Protein AF-A0AAF0T4A4-F1 (afdb_monomer)

Nearest PDB structures (foldseek):
  8c29-assembly1_c  TM=9.001E-01  e=1.314E-08  Picea abies
  8wb4-assembly1_c  TM=8.860E-01  e=1.404E-08  Chroomonas placoidea
  7yq2-assembly1_c  TM=9.165E-01  e=3.299E-08  Thermosynechococcus vestitus BP-1
  6j3y-assembly1_C  TM=9.028E-01  e=2.536E-08  Chaetoceros neogracilis
  5v2c-assembly1_c  TM=9.083E-01  e=3.523E-08  Thermostichus vulcanus

Organism: Solanum verrucosum (NCBI:txid315347)

Sequence (125 aa):
METKQLTRISSVVGLFLSLTKPFTWGQHALIRSGEAYLSYSLGPLAVFVYIASYFFWFNNTAYPSEFYGPTGSEVSQAQAFTFIVRDQRLGANVGSAQGPTGVSPTEEGIYGGETCIFRICVLHG

InterPro domains:
  IPR000932 Photosystem antenna protein-like [PF00421] (12-106)
  IPR036001 Photosystem antenna protein-like superfamily [SSF161077] (12-118)
  IPR044900 Photosystem II CP43 reaction centre protein superfamily [G3DSA:1.10.10.670] (70-120)

Structure (mmCIF, N/CA/C/O backbone):
data_AF-A0AAF0T4A4-F1
#
_entry.id   AF-A0AAF0T4A4-F1
#
loop_
_atom_site.group_PDB
_atom_site.id
_atom_site.type_symbol
_atom_site.label_atom_id
_atom_site.label_alt_id
_atom_site.label_comp_id
_atom_site.label_asym_id
_atom_site.label_entity_id
_atom_site.label_seq_id
_atom_site.pdbx_PDB_ins_code
_atom_site.Cartn_x
_atom_site.Cartn_y
_atom_site.Cartn_z
_atom_site.occupancy
_atom_site.B_iso_or_equiv
_atom_site.auth_seq_id
_atom_site.auth_comp_id
_atom_site.auth_asym_id
_atom_site.auth_atom_id
_atom_site.pdbx_PDB_model_num
ATOM 1 N N . MET A 1 1 ? -11.417 -17.704 -5.757 1.00 52.91 1 MET A N 1
ATOM 2 C CA . MET A 1 1 ? -11.954 -17.740 -4.372 1.00 52.91 1 MET A CA 1
ATOM 3 C C . MET A 1 1 ? -12.207 -16.294 -3.935 1.00 52.91 1 MET A C 1
ATOM 5 O O . MET A 1 1 ? -12.042 -15.427 -4.770 1.00 52.91 1 MET A O 1
ATOM 9 N N . GLU A 1 2 ? -12.622 -16.025 -2.700 1.00 60.03 2 GLU A N 1
ATOM 10 C CA . GLU A 1 2 ? -12.507 -14.716 -2.013 1.00 60.03 2 GLU A CA 1
ATOM 11 C C . GLU A 1 2 ? -13.736 -13.813 -1.820 1.00 60.03 2 GLU A C 1
ATOM 13 O O . GLU A 1 2 ? -13.982 -13.457 -0.674 1.00 60.03 2 GLU A O 1
ATOM 18 N N . THR A 1 3 ? -14.589 -13.468 -2.792 1.00 63.56 3 THR A N 1
ATOM 19 C CA . THR A 1 3 ? -15.718 -12.551 -2.455 1.00 63.56 3 THR A CA 1
ATOM 20 C C . THR A 1 3 ? -16.751 -13.215 -1.541 1.00 63.56 3 THR A C 1
ATOM 22 O O . THR A 1 3 ? -17.146 -12.661 -0.520 1.00 63.56 3 THR A O 1
ATOM 25 N N . LYS A 1 4 ? -17.115 -14.470 -1.835 1.00 71.81 4 LYS A N 1
ATOM 26 C CA . LYS A 1 4 ? -18.055 -15.240 -1.005 1.00 71.81 4 LYS A CA 1
ATOM 27 C C . LYS A 1 4 ? -17.518 -15.549 0.396 1.00 71.81 4 LYS A C 1
ATOM 29 O O . LYS A 1 4 ? -18.325 -15.711 1.303 1.00 71.81 4 LYS A O 1
ATOM 34 N N . GLN A 1 5 ? -16.201 -15.654 0.587 1.00 72.69 5 GLN A N 1
ATOM 35 C CA . GLN A 1 5 ? -15.614 -15.927 1.907 1.00 72.69 5 GLN A CA 1
ATOM 36 C C . GLN A 1 5 ? -15.545 -14.658 2.761 1.00 72.69 5 GLN A C 1
ATOM 38 O O . GLN A 1 5 ? -15.946 -14.686 3.921 1.00 72.69 5 GLN A O 1
ATOM 43 N N . LEU A 1 6 ? -15.161 -13.523 2.173 1.00 74.06 6 LEU A N 1
ATOM 44 C CA . LEU A 1 6 ? -15.156 -12.233 2.868 1.00 74.06 6 LEU A CA 1
ATOM 45 C C . LEU A 1 6 ? -16.566 -11.807 3.299 1.00 74.06 6 LEU A C 1
ATOM 47 O O . LEU A 1 6 ? -16.765 -11.399 4.445 1.00 74.06 6 LEU A O 1
ATOM 51 N N . THR A 1 7 ? -17.572 -11.986 2.434 1.00 80.62 7 THR A N 1
ATOM 52 C CA . THR A 1 7 ? -18.970 -11.715 2.804 1.00 80.62 7 THR A CA 1
ATOM 53 C C . THR A 1 7 ? -19.435 -12.619 3.947 1.00 80.62 7 THR A C 1
ATOM 55 O O . THR A 1 7 ? -20.099 -12.142 4.862 1.00 80.62 7 THR A O 1
ATOM 58 N N . ARG A 1 8 ? -19.036 -13.899 3.960 1.00 88.38 8 ARG A N 1
ATOM 59 C CA . ARG A 1 8 ? -19.359 -14.820 5.064 1.00 88.38 8 ARG A CA 1
ATOM 60 C C . ARG A 1 8 ? -18.770 -14.349 6.390 1.00 88.38 8 ARG A C 1
ATOM 62 O O . ARG A 1 8 ? -19.486 -14.339 7.385 1.00 88.38 8 ARG A O 1
ATOM 69 N N . ILE A 1 9 ? -17.505 -13.930 6.403 1.00 91.19 9 ILE A N 1
ATOM 70 C CA . ILE A 1 9 ? -16.841 -13.449 7.623 1.00 91.19 9 ILE A CA 1
ATOM 71 C C . ILE A 1 9 ? -17.557 -12.206 8.166 1.00 91.19 9 ILE A C 1
ATOM 73 O O . ILE A 1 9 ? -17.910 -12.174 9.343 1.00 91.19 9 ILE A O 1
ATOM 77 N N . SER A 1 10 ? -17.848 -11.218 7.313 1.00 89.31 10 SER A N 1
ATOM 78 C CA . SER A 1 10 ? -18.549 -9.995 7.731 1.00 89.31 10 SER A CA 1
ATOM 79 C C . SER A 1 10 ? -19.950 -10.283 8.290 1.00 89.31 10 SER A C 1
ATOM 81 O O . SER A 1 10 ? -20.304 -9.760 9.347 1.00 89.31 10 SER A O 1
ATOM 83 N N . SER A 1 11 ? -20.727 -11.168 7.653 1.00 90.94 11 SER A N 1
ATOM 84 C CA . SER A 1 11 ? -22.063 -11.545 8.141 1.00 90.94 11 SER A CA 1
ATOM 85 C C . SER A 1 11 ? -22.024 -12.273 9.486 1.00 90.94 11 SER A C 1
ATOM 87 O O . SER A 1 11 ? -22.859 -12.007 10.350 1.00 90.94 11 SER A O 1
ATOM 89 N N . VAL A 1 12 ? -21.052 -13.167 9.691 1.00 95.44 12 VAL A N 1
ATOM 90 C CA . VAL A 1 12 ? -20.891 -13.895 10.960 1.00 95.44 12 VAL A CA 1
ATOM 91 C C . VAL A 1 12 ? -20.491 -12.943 12.091 1.00 95.44 12 VAL A C 1
ATOM 93 O O . VAL A 1 12 ? -21.076 -13.009 13.172 1.00 95.44 12 VAL A O 1
ATOM 96 N N . VAL A 1 13 ? -19.559 -12.016 11.843 1.00 93.44 13 VAL A N 1
ATOM 97 C CA . VAL A 1 13 ? -19.158 -10.997 12.830 1.00 93.44 13 VAL A CA 1
ATOM 98 C C . VAL A 1 13 ? -20.322 -10.058 13.156 1.00 93.44 13 VAL A C 1
ATOM 100 O O . VAL A 1 13 ? -20.564 -9.772 14.327 1.00 93.44 13 VAL A O 1
ATOM 103 N N . GLY A 1 14 ? -21.091 -9.626 12.153 1.00 91.31 14 GLY A N 1
ATOM 104 C CA . GLY A 1 14 ? -22.271 -8.780 12.360 1.00 91.31 14 GLY A CA 1
ATOM 105 C C . GLY A 1 14 ? -23.347 -9.452 13.219 1.00 91.31 14 GLY A C 1
ATOM 106 O O . GLY A 1 14 ? -23.884 -8.834 14.142 1.00 91.31 14 GLY A O 1
ATOM 107 N N . LEU A 1 15 ? -23.622 -10.738 12.975 1.00 94.94 15 LEU A N 1
ATOM 108 C CA . LEU A 1 15 ? -24.562 -11.517 13.785 1.00 94.94 15 LEU A CA 1
ATOM 109 C C . LEU A 1 15 ? -24.063 -11.675 15.227 1.00 94.94 15 LEU A C 1
ATOM 111 O O . LEU A 1 15 ? -24.823 -11.480 16.174 1.00 94.94 15 LEU A O 1
ATOM 115 N N . PHE A 1 16 ? -22.777 -11.978 15.398 1.00 93.00 16 PHE A N 1
ATOM 116 C CA . PHE A 1 16 ? -22.157 -12.121 16.711 1.00 93.00 16 PHE A CA 1
ATOM 117 C C . PHE A 1 16 ? -22.247 -10.833 17.543 1.00 93.00 16 PHE A C 1
ATOM 119 O O . PHE A 1 16 ? -22.673 -10.879 18.699 1.00 93.00 16 PHE A O 1
ATOM 126 N N . LEU A 1 17 ? -21.911 -9.680 16.957 1.00 90.75 17 LEU A N 1
ATOM 127 C CA . LEU A 1 17 ? -21.969 -8.383 17.642 1.00 90.75 17 LEU A CA 1
ATOM 128 C C . LEU A 1 17 ? -23.402 -7.951 17.985 1.00 90.75 17 LEU A C 1
ATOM 130 O O . LEU A 1 17 ? -23.601 -7.247 18.968 1.00 90.75 17 LEU A O 1
ATOM 134 N N . SER A 1 18 ? -24.401 -8.390 17.213 1.00 93.88 18 SER A N 1
ATOM 135 C CA . SER A 1 18 ? -25.814 -8.081 17.483 1.00 93.88 18 SER A CA 1
ATOM 136 C C . SER A 1 18 ? -26.391 -8.905 18.638 1.00 93.88 18 SER A C 1
ATOM 138 O O . SER A 1 18 ? -27.241 -8.425 19.385 1.00 93.88 18 SER A O 1
ATOM 140 N N . LEU A 1 19 ? -25.950 -10.159 18.779 1.00 95.75 19 LEU A N 1
ATOM 141 C CA . LEU A 1 19 ? -26.483 -11.100 19.769 1.00 95.75 19 LEU A CA 1
ATOM 142 C C . LEU A 1 19 ? -25.763 -11.039 21.123 1.00 95.75 19 LEU A C 1
ATOM 144 O O . LEU A 1 19 ? -26.297 -11.524 22.122 1.00 95.75 19 LEU A O 1
ATOM 148 N N . THR A 1 20 ? -24.560 -10.466 21.183 1.00 91.94 20 THR A N 1
ATOM 149 C CA . THR A 1 20 ? -23.728 -10.468 22.392 1.00 91.94 20 THR A CA 1
ATOM 150 C C . THR A 1 20 ? -23.669 -9.092 23.055 1.00 91.94 20 THR A C 1
ATOM 152 O O . THR A 1 20 ? -23.620 -8.055 22.401 1.00 91.94 20 THR A O 1
ATOM 155 N N . LYS A 1 21 ? -23.685 -9.064 24.394 1.00 89.50 21 LYS A N 1
ATOM 156 C CA . LYS A 1 21 ? -23.400 -7.843 25.168 1.00 89.50 21 LYS A CA 1
ATOM 157 C C . LYS A 1 21 ? -21.880 -7.645 25.274 1.00 89.50 21 LYS A C 1
ATOM 159 O O . LYS A 1 21 ? -21.158 -8.643 25.306 1.00 89.50 21 LYS A O 1
ATOM 164 N N . PRO A 1 22 ? -21.378 -6.399 25.389 1.00 83.88 22 PRO A N 1
ATOM 165 C CA . PRO A 1 22 ? -19.945 -6.156 25.510 1.00 83.88 22 PRO A CA 1
ATOM 166 C C . PRO A 1 22 ? -19.392 -6.823 26.773 1.00 83.88 22 PRO A C 1
ATOM 168 O O . PRO A 1 22 ? -19.905 -6.603 27.873 1.00 83.88 22 PRO A O 1
ATOM 171 N N . PHE A 1 23 ? -18.339 -7.622 26.611 1.00 88.62 23 PHE A N 1
ATOM 172 C CA . PHE A 1 23 ? -17.656 -8.299 27.713 1.00 88.62 23 PHE A CA 1
ATOM 173 C C . PHE A 1 23 ? -17.081 -7.294 28.724 1.00 88.62 23 PHE A C 1
ATOM 175 O O . PHE A 1 23 ? -16.671 -6.191 28.359 1.00 88.62 23 PHE A O 1
ATOM 182 N N . THR A 1 24 ? -17.010 -7.682 29.999 1.00 85.44 24 THR A N 1
ATOM 183 C CA . TH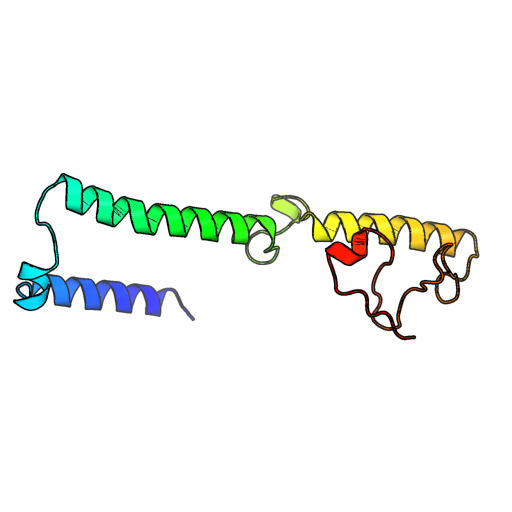R A 1 24 ? -16.595 -6.813 31.119 1.00 85.44 24 THR A CA 1
ATOM 184 C C . THR A 1 24 ? -15.186 -6.235 30.970 1.00 85.44 24 THR A C 1
ATOM 186 O O . THR A 1 24 ? -14.952 -5.094 31.353 1.00 85.44 24 THR A O 1
ATOM 189 N N . TRP A 1 25 ? -14.254 -6.957 30.345 1.00 89.69 25 TRP A N 1
ATOM 190 C CA . TRP A 1 25 ? -12.916 -6.423 30.063 1.00 89.69 25 TRP A CA 1
ATOM 191 C C . TRP A 1 25 ? -12.958 -5.273 29.038 1.00 89.69 25 TRP A C 1
ATOM 193 O O . TRP A 1 25 ? -12.365 -4.218 29.257 1.00 89.69 25 TRP A O 1
ATOM 203 N N . GLY A 1 26 ? -13.726 -5.428 27.953 1.00 81.44 26 GLY A N 1
ATOM 204 C CA . GLY A 1 26 ? -13.874 -4.404 26.913 1.00 81.44 26 GLY A CA 1
ATOM 205 C C . GLY A 1 26 ? -14.617 -3.170 27.422 1.00 81.44 26 GLY A C 1
ATOM 206 O O . GLY A 1 26 ? -14.359 -2.052 26.985 1.00 81.44 26 GLY A O 1
ATOM 207 N N . GLN A 1 27 ? -15.484 -3.361 28.417 1.00 84.94 27 GLN A N 1
ATOM 208 C CA . GLN A 1 27 ? -16.153 -2.274 29.115 1.00 84.94 27 GLN A CA 1
ATOM 209 C C . GLN A 1 27 ? -15.181 -1.360 29.876 1.00 84.94 27 GLN A C 1
ATOM 211 O O . GLN A 1 27 ? -15.465 -0.168 29.989 1.00 84.94 27 GLN A O 1
ATOM 216 N N . HIS A 1 28 ? -14.079 -1.895 30.400 1.00 85.88 28 HIS A N 1
ATOM 217 C CA . HIS A 1 28 ? -13.118 -1.135 31.205 1.00 85.88 28 HIS A CA 1
ATOM 218 C C . HIS A 1 28 ? -11.949 -0.588 30.370 1.00 85.88 28 HIS A C 1
ATOM 220 O O . HIS A 1 28 ? -11.305 0.368 30.787 1.00 85.88 28 HIS A O 1
ATOM 226 N N . ALA A 1 29 ? -11.678 -1.174 29.200 1.00 87.31 29 ALA A N 1
ATOM 227 C CA . ALA A 1 29 ? -10.571 -0.771 28.332 1.00 87.31 29 ALA A CA 1
ATOM 228 C C . ALA A 1 29 ? -10.936 0.325 27.312 1.00 87.31 29 ALA A C 1
ATOM 230 O O . ALA A 1 29 ? -10.056 1.053 26.860 1.00 87.31 29 ALA A O 1
ATOM 231 N N . LEU A 1 30 ? -12.211 0.436 26.920 1.00 87.06 30 LEU A N 1
ATOM 232 C CA . LEU A 1 30 ? -12.644 1.336 25.847 1.00 87.06 30 LEU A CA 1
ATOM 233 C C . LEU A 1 30 ? -13.403 2.552 26.378 1.00 87.06 30 LEU A C 1
ATOM 235 O O . LEU A 1 30 ? -14.281 2.445 27.239 1.00 87.06 30 LEU A O 1
ATOM 239 N N . ILE A 1 31 ? -13.107 3.711 25.791 1.00 90.25 31 ILE A N 1
ATOM 240 C CA . ILE A 1 31 ? -13.789 4.970 26.082 1.00 90.25 31 ILE A CA 1
ATOM 241 C C . ILE A 1 31 ? -15.090 4.989 25.276 1.00 90.25 31 ILE A C 1
ATOM 243 O O . ILE A 1 31 ? -15.079 4.941 24.049 1.00 90.25 31 ILE A O 1
ATOM 247 N N . ARG A 1 32 ? -16.235 5.065 25.962 1.00 87.19 32 ARG A N 1
ATOM 248 C CA . ARG A 1 32 ? -17.571 5.061 25.339 1.00 87.19 32 ARG A CA 1
ATOM 249 C C . ARG A 1 32 ? -18.095 6.483 25.138 1.00 87.19 32 ARG A C 1
ATOM 251 O O . ARG A 1 32 ? -19.110 6.865 25.709 1.00 87.19 32 ARG A O 1
ATOM 258 N N . SER A 1 33 ? -17.373 7.254 24.330 1.00 90.88 33 SER A N 1
ATOM 259 C CA . SER A 1 33 ? -17.741 8.611 23.9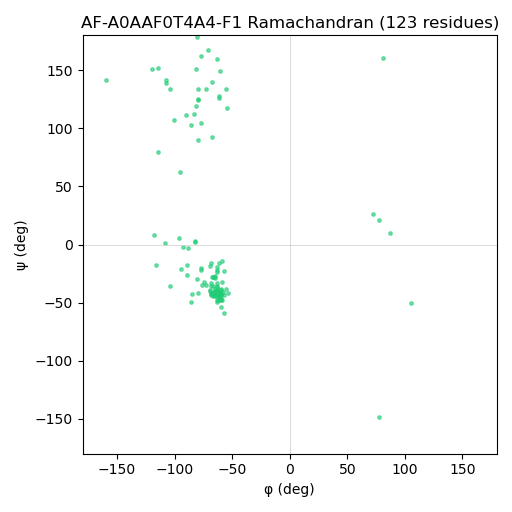01 1.00 90.88 33 SER A CA 1
ATOM 260 C C . SER A 1 33 ? -17.884 8.663 22.379 1.00 90.88 33 SER A C 1
ATOM 262 O O . SER A 1 33 ? -17.196 7.924 21.676 1.00 90.88 33 SER A O 1
ATOM 264 N N . GLY A 1 34 ? -18.735 9.556 21.862 1.00 92.19 34 GLY A N 1
ATOM 265 C CA . GLY A 1 34 ? -18.891 9.784 20.420 1.00 92.19 34 GLY A CA 1
ATOM 266 C C . GLY A 1 34 ? -17.562 10.085 19.717 1.00 92.19 34 GLY A C 1
ATOM 267 O O . GLY A 1 34 ? -17.272 9.514 18.668 1.00 92.19 34 GLY A O 1
ATOM 268 N N . GLU A 1 35 ? -16.710 10.899 20.344 1.00 91.25 35 GLU A N 1
ATOM 269 C CA . GLU A 1 35 ? -15.383 11.244 19.813 1.00 91.25 35 GLU A CA 1
ATOM 270 C C . GLU A 1 35 ? -14.420 10.051 19.804 1.00 91.25 35 GLU A C 1
ATOM 272 O O . GLU A 1 35 ? -13.609 9.909 18.889 1.00 91.25 35 GLU A O 1
ATOM 277 N N . ALA A 1 36 ? -14.537 9.151 20.785 1.00 92.44 36 ALA A N 1
ATOM 278 C CA . ALA A 1 36 ? -13.726 7.940 20.839 1.00 92.44 36 ALA A CA 1
ATOM 279 C C . ALA A 1 36 ? -14.115 6.952 19.727 1.00 92.44 36 ALA A C 1
ATOM 281 O O . ALA A 1 36 ? -13.245 6.383 19.079 1.00 92.44 36 ALA A O 1
ATOM 282 N N . TYR A 1 37 ? -15.408 6.796 19.422 1.00 90.56 37 TYR A N 1
ATOM 283 C CA . TYR A 1 37 ? -15.832 5.978 18.277 1.00 90.56 37 TYR A CA 1
ATOM 284 C C . TYR A 1 37 ? -15.343 6.548 16.938 1.00 90.56 37 TYR A C 1
ATOM 286 O O . TYR A 1 37 ? -14.959 5.790 16.040 1.00 90.56 37 TYR A O 1
ATOM 294 N N . LEU A 1 38 ? -15.309 7.879 16.813 1.00 93.44 38 LEU A N 1
ATOM 295 C CA . LEU A 1 38 ? -14.752 8.539 15.637 1.00 93.44 38 LEU A CA 1
ATOM 296 C C . LEU A 1 38 ? -13.243 8.276 15.515 1.00 93.44 38 LEU A C 1
ATOM 298 O O . LEU A 1 38 ? -12.773 7.917 14.434 1.00 93.44 38 LEU A O 1
ATOM 302 N N . SER A 1 39 ? -12.486 8.377 16.612 1.00 92.75 39 SER A N 1
ATOM 303 C CA . SER A 1 39 ? -11.042 8.109 16.599 1.00 92.75 39 SER A CA 1
ATOM 304 C C . SER A 1 39 ? -10.715 6.638 16.314 1.00 92.75 39 SER A C 1
ATOM 306 O O . SER A 1 39 ? -9.787 6.360 15.551 1.00 92.75 39 SER A O 1
ATOM 308 N N . TYR A 1 40 ? -11.527 5.696 16.808 1.00 93.12 40 TYR A N 1
ATOM 309 C CA . TYR A 1 40 ? -11.419 4.270 16.470 1.00 93.12 40 TYR A CA 1
ATOM 310 C C . TYR A 1 40 ? -11.670 3.977 14.991 1.00 93.12 40 TYR A C 1
ATOM 312 O O . TYR A 1 40 ? -11.180 2.970 14.491 1.00 93.12 40 TYR A O 1
ATOM 320 N N . SER A 1 41 ? -12.399 4.844 14.287 1.00 94.44 41 SER A N 1
ATOM 321 C CA . SER A 1 41 ? -12.604 4.727 12.840 1.00 94.44 41 SER A CA 1
ATOM 322 C C . SER A 1 41 ? -11.449 5.363 12.061 1.00 94.44 41 SER A C 1
ATOM 324 O O . SER A 1 41 ? -10.942 4.773 11.107 1.00 94.44 41 SER A O 1
ATOM 326 N N . LEU A 1 42 ? -10.988 6.542 12.494 1.00 94.75 42 LEU A N 1
ATOM 327 C CA . LEU A 1 42 ? -9.905 7.292 11.849 1.00 94.75 42 LEU A CA 1
ATOM 328 C C . LEU A 1 42 ? -8.552 6.569 11.901 1.00 94.75 42 LEU A C 1
ATOM 330 O O . LEU A 1 42 ? -7.813 6.609 10.920 1.00 94.75 42 LEU A O 1
ATOM 334 N N . GLY A 1 43 ? -8.232 5.888 13.006 1.00 94.19 43 GLY A N 1
ATOM 335 C CA . GLY A 1 43 ? -6.973 5.147 13.148 1.00 94.19 43 GLY A CA 1
ATOM 336 C C . GLY A 1 43 ? -6.774 4.086 12.052 1.00 94.19 43 GLY A C 1
ATOM 337 O O . GLY A 1 43 ? -5.818 4.181 11.281 1.00 94.19 43 GLY A O 1
ATOM 338 N N . PRO A 1 44 ? -7.685 3.106 11.916 1.00 95.31 44 PRO A N 1
ATOM 339 C CA . PRO A 1 44 ? -7.640 2.116 10.843 1.00 95.31 44 PRO A CA 1
ATOM 340 C C . PRO A 1 44 ? -7.708 2.735 9.444 1.00 95.31 44 PRO A C 1
ATOM 342 O O . PRO A 1 44 ? -6.994 2.283 8.556 1.00 95.31 44 PRO A O 1
ATOM 345 N N . LEU A 1 45 ? -8.508 3.791 9.242 1.00 95.62 45 LEU A N 1
ATOM 346 C CA . LEU A 1 45 ? -8.566 4.526 7.970 1.00 95.62 45 LEU A CA 1
ATOM 347 C C . LEU A 1 45 ? -7.198 5.075 7.555 1.00 95.62 45 LEU A C 1
ATOM 349 O O . LEU A 1 45 ? -6.810 4.915 6.399 1.00 95.62 45 LEU A O 1
ATOM 353 N N . ALA A 1 46 ? -6.439 5.656 8.484 1.00 95.88 46 ALA A N 1
ATOM 354 C CA . ALA A 1 46 ? -5.088 6.136 8.201 1.00 95.88 46 ALA A CA 1
ATOM 355 C C . ALA A 1 46 ? -4.161 4.994 7.747 1.00 95.88 46 ALA A C 1
ATOM 357 O O . ALA A 1 46 ? -3.414 5.147 6.780 1.00 95.88 46 ALA A O 1
ATOM 358 N N . VAL A 1 47 ? -4.260 3.824 8.387 1.00 96.38 47 VAL A N 1
ATOM 359 C CA . VAL A 1 47 ? -3.499 2.628 7.993 1.00 96.38 47 VAL A CA 1
ATOM 360 C C . VAL A 1 47 ? -3.937 2.118 6.617 1.00 96.38 47 VAL A C 1
ATOM 362 O O . VAL A 1 47 ? -3.085 1.779 5.797 1.00 96.38 47 VAL A O 1
ATOM 365 N N . PHE A 1 48 ? -5.238 2.110 6.316 1.00 95.69 48 PHE A N 1
ATOM 366 C CA . PHE A 1 48 ? -5.741 1.714 4.999 1.00 95.69 48 PHE A CA 1
ATOM 367 C C . PHE A 1 48 ? -5.231 2.633 3.888 1.00 95.69 48 PHE A C 1
ATOM 369 O O . PHE A 1 48 ? -4.790 2.133 2.857 1.00 95.69 48 PHE A O 1
ATOM 376 N N . VAL A 1 49 ? -5.230 3.953 4.096 1.00 96.12 49 VAL A N 1
ATOM 377 C CA . VAL A 1 49 ? -4.701 4.919 3.116 1.00 96.12 49 VAL A CA 1
ATOM 378 C C . VAL A 1 49 ? -3.194 4.743 2.927 1.00 96.12 49 VAL A C 1
ATOM 380 O O . VAL A 1 49 ? -2.706 4.779 1.796 1.00 96.12 49 VAL A O 1
ATOM 383 N N . TYR A 1 50 ? -2.457 4.491 4.010 1.00 95.94 50 TYR A N 1
ATOM 384 C CA . TYR A 1 50 ? -1.028 4.202 3.941 1.00 95.94 50 TYR A CA 1
ATOM 385 C C . TYR A 1 50 ? -0.767 2.951 3.094 1.00 95.94 50 TYR A C 1
ATOM 387 O O . TYR A 1 50 ? -0.071 3.032 2.087 1.00 95.94 50 TYR A O 1
ATOM 395 N N . ILE A 1 51 ? -1.409 1.822 3.411 1.00 96.00 51 ILE A N 1
ATOM 396 C CA . ILE A 1 51 ? -1.268 0.572 2.647 1.00 96.00 51 ILE A CA 1
ATOM 397 C C . ILE A 1 51 ? -1.692 0.762 1.183 1.00 96.00 51 ILE A C 1
ATOM 399 O O . ILE A 1 51 ? -0.993 0.297 0.284 1.00 96.00 51 ILE A O 1
ATOM 403 N N . ALA A 1 52 ? -2.796 1.470 0.929 1.00 93.69 52 ALA A N 1
ATOM 404 C CA . ALA A 1 52 ? -3.270 1.758 -0.423 1.00 93.69 52 ALA A CA 1
ATOM 405 C C . ALA A 1 52 ? -2.238 2.550 -1.240 1.00 93.69 52 ALA A C 1
ATOM 407 O O . ALA A 1 52 ? -2.028 2.243 -2.410 1.00 93.69 52 ALA A O 1
ATOM 408 N N . SER A 1 53 ? -1.548 3.508 -0.615 1.00 93.06 53 SER A N 1
ATOM 409 C CA . SER A 1 53 ? -0.486 4.292 -1.258 1.00 93.06 53 SER A CA 1
ATOM 410 C C . SER A 1 53 ? 0.684 3.405 -1.697 1.00 93.06 53 SER A C 1
ATOM 412 O O . SER A 1 53 ? 1.155 3.526 -2.826 1.00 93.06 53 SER A O 1
ATOM 414 N N . TYR A 1 54 ? 1.114 2.459 -0.852 1.00 92.50 54 TYR A N 1
ATOM 415 C CA . TYR A 1 54 ? 2.144 1.479 -1.230 1.00 92.50 54 TYR A CA 1
ATOM 416 C C . TYR A 1 54 ? 1.671 0.542 -2.341 1.00 92.50 54 TYR A C 1
ATOM 418 O O . TYR A 1 54 ? 2.429 0.259 -3.268 1.00 92.50 54 TYR A O 1
ATOM 426 N N . PHE A 1 55 ? 0.423 0.073 -2.269 1.00 91.75 55 PHE A N 1
ATOM 427 C CA . PHE A 1 55 ? -0.160 -0.772 -3.309 1.00 91.75 55 PHE A CA 1
ATOM 428 C C . PHE A 1 55 ? -0.184 -0.060 -4.658 1.00 91.75 55 PHE A C 1
ATOM 430 O O . PHE A 1 55 ? 0.235 -0.642 -5.650 1.00 91.75 55 PHE A O 1
ATOM 437 N N . PHE A 1 56 ? -0.612 1.199 -4.688 1.00 89.00 56 PHE A N 1
ATOM 438 C CA . PHE A 1 56 ? -0.625 1.994 -5.909 1.00 89.00 56 PHE A CA 1
ATOM 439 C C . PHE A 1 56 ? 0.782 2.197 -6.487 1.00 89.00 56 PHE A C 1
ATOM 441 O O . PHE A 1 56 ? 0.973 2.101 -7.693 1.00 89.00 56 PHE A O 1
ATOM 448 N N . TRP A 1 57 ? 1.778 2.455 -5.636 1.00 85.44 57 TRP A N 1
ATOM 449 C CA . TRP A 1 57 ? 3.122 2.805 -6.097 1.00 85.44 57 TRP A CA 1
ATOM 450 C C . TRP A 1 57 ? 3.930 1.622 -6.651 1.00 85.44 57 TRP A C 1
ATOM 452 O O . TRP A 1 57 ? 4.757 1.804 -7.543 1.00 85.44 57 TRP A O 1
ATOM 462 N N . PHE A 1 58 ? 3.724 0.417 -6.113 1.00 87.12 58 PHE A N 1
ATOM 463 C CA . PHE A 1 58 ? 4.569 -0.742 -6.421 1.00 87.12 58 PHE A CA 1
ATOM 464 C C . PHE A 1 58 ? 3.844 -1.893 -7.124 1.00 87.12 58 PHE A C 1
ATOM 466 O O . PHE A 1 58 ? 4.514 -2.772 -7.666 1.00 87.12 58 PHE A O 1
ATOM 473 N N . ASN A 1 59 ? 2.510 -1.956 -7.091 1.00 89.75 59 ASN A N 1
ATOM 474 C CA . ASN A 1 59 ? 1.783 -3.112 -7.609 1.00 89.75 59 ASN A CA 1
ATOM 475 C C . ASN A 1 59 ? 1.215 -2.861 -9.008 1.00 89.75 59 ASN A C 1
ATOM 477 O O . ASN A 1 59 ? 0.183 -2.222 -9.152 1.00 89.75 59 ASN A O 1
ATOM 481 N N . ASN A 1 60 ? 1.816 -3.479 -10.021 1.00 87.62 60 ASN A N 1
ATOM 482 C CA . ASN A 1 60 ? 1.361 -3.416 -11.412 1.00 87.62 60 ASN A CA 1
ATOM 483 C C . ASN A 1 60 ? 0.323 -4.497 -11.800 1.00 87.62 60 ASN A C 1
ATOM 485 O O . ASN A 1 60 ? -0.149 -4.526 -12.930 1.00 87.62 60 ASN A O 1
ATOM 489 N N . THR A 1 61 ? -0.036 -5.416 -10.893 1.00 89.25 61 THR A N 1
ATOM 490 C CA . THR A 1 61 ? -1.002 -6.498 -11.186 1.00 89.25 61 THR A CA 1
ATOM 491 C C . THR A 1 61 ? -2.441 -6.046 -10.962 1.00 89.25 61 THR A C 1
ATOM 493 O O . THR A 1 61 ? -3.307 -6.252 -11.807 1.00 89.25 61 THR A O 1
ATOM 496 N N . ALA A 1 62 ? -2.704 -5.442 -9.803 1.00 89.56 62 ALA A N 1
ATOM 497 C CA . ALA A 1 62 ? -3.989 -4.836 -9.487 1.00 89.56 62 ALA A CA 1
ATOM 498 C C . ALA A 1 62 ? -4.120 -3.441 -10.116 1.00 89.56 62 ALA A C 1
ATOM 500 O O . ALA A 1 62 ? -5.232 -3.050 -10.467 1.00 89.56 62 ALA A O 1
ATOM 501 N N . TYR A 1 63 ? -2.999 -2.726 -10.286 1.00 88.25 63 TYR A N 1
ATOM 502 C CA . TYR A 1 63 ? -2.930 -1.438 -10.982 1.00 88.25 63 TYR A CA 1
ATOM 503 C C . TYR A 1 63 ? -2.090 -1.558 -12.262 1.00 88.25 63 TYR A C 1
ATOM 505 O O . TYR A 1 63 ? -0.919 -1.190 -12.265 1.00 88.25 63 TYR A O 1
ATOM 513 N N . PRO A 1 64 ? -2.673 -2.092 -13.348 1.00 88.94 64 PRO A N 1
ATOM 514 C CA . PRO A 1 64 ? -1.985 -2.261 -14.627 1.00 88.94 64 PRO A CA 1
ATOM 515 C C . PRO A 1 64 ? -1.398 -0.950 -15.169 1.00 88.94 64 PRO A C 1
ATOM 517 O O . PRO A 1 64 ? -2.070 0.090 -15.201 1.00 88.94 64 PRO A O 1
ATOM 520 N N . SER A 1 65 ? -0.146 -1.011 -15.628 1.00 89.44 65 SER A N 1
ATOM 521 C CA . SER A 1 65 ? 0.614 0.150 -16.108 1.00 89.44 65 SER A CA 1
ATOM 522 C C . SER A 1 65 ? 0.084 0.713 -17.428 1.00 89.44 65 SER A C 1
ATOM 524 O O . SER A 1 65 ? 0.308 1.882 -17.739 1.00 89.44 65 SER A O 1
ATOM 526 N N . GLU A 1 66 ? -0.705 -0.063 -18.169 1.00 90.12 66 GLU A N 1
ATOM 527 C CA . GLU A 1 66 ? -1.411 0.376 -19.374 1.00 90.12 66 GLU A CA 1
ATOM 528 C C . GLU A 1 66 ? -2.463 1.452 -19.073 1.00 90.12 66 GLU A C 1
ATOM 530 O O . GLU A 1 66 ? -2.754 2.286 -19.929 1.00 90.12 66 GLU A O 1
ATOM 535 N N . PHE A 1 67 ? -3.028 1.447 -17.862 1.00 89.38 67 PHE A N 1
ATOM 536 C CA . PHE A 1 67 ? -4.062 2.396 -17.442 1.00 89.38 67 PHE A CA 1
ATOM 537 C C . PHE A 1 67 ? -3.528 3.478 -16.503 1.00 89.38 67 PHE A C 1
ATOM 539 O O . PHE A 1 67 ? -3.983 4.619 -16.570 1.00 89.38 67 PHE A O 1
ATOM 546 N N . TYR A 1 68 ? -2.576 3.132 -15.632 1.00 87.50 68 TYR A N 1
ATOM 547 C CA . TYR A 1 68 ? -2.076 4.021 -14.575 1.00 87.5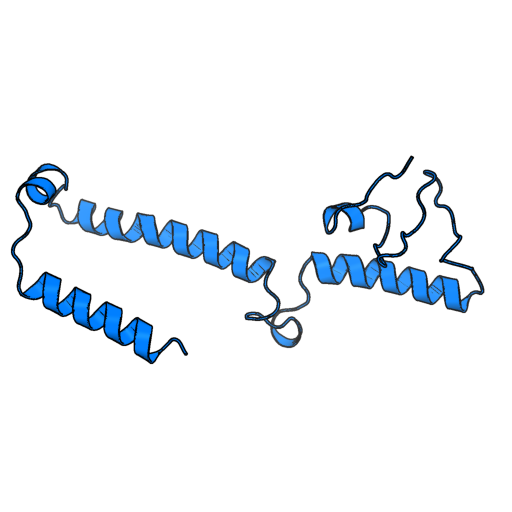0 68 TYR A CA 1
ATOM 548 C C . TYR A 1 68 ? -0.656 4.545 -14.819 1.00 87.50 68 TYR A C 1
ATOM 550 O O . TYR A 1 68 ? -0.146 5.335 -14.026 1.00 87.50 68 TYR A O 1
ATOM 558 N N . GLY A 1 69 ? -0.047 4.166 -15.941 1.00 88.88 69 GLY A N 1
ATOM 559 C CA . GLY A 1 69 ? 1.341 4.467 -16.251 1.00 88.88 69 GLY A CA 1
ATOM 560 C C . GLY A 1 69 ? 2.316 3.500 -15.567 1.00 88.88 69 GLY A C 1
ATOM 561 O O . GLY A 1 69 ? 1.958 2.813 -14.609 1.00 88.88 69 GLY A O 1
ATOM 562 N N . PRO A 1 70 ? 3.556 3.412 -16.073 1.00 88.06 70 PRO A N 1
ATOM 563 C CA . PRO A 1 70 ? 4.580 2.547 -15.503 1.00 88.06 70 PRO A CA 1
ATOM 564 C C . PRO A 1 70 ? 5.014 3.035 -14.118 1.00 88.06 70 PRO A C 1
ATOM 566 O O . PRO A 1 70 ? 5.202 4.231 -13.882 1.00 88.06 70 PRO A O 1
ATOM 569 N N . THR A 1 71 ? 5.221 2.087 -13.212 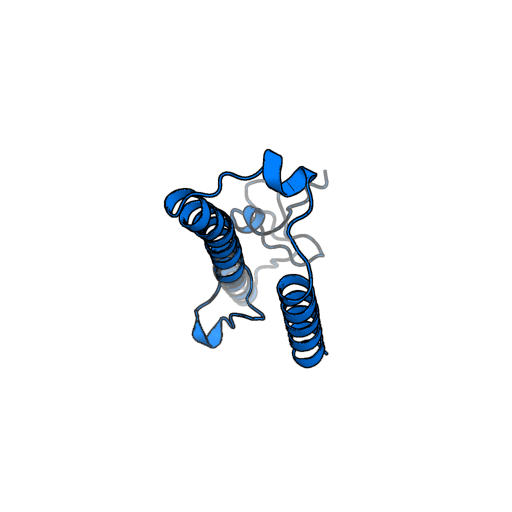1.00 87.50 71 THR A N 1
ATOM 570 C CA . THR A 1 71 ? 5.796 2.335 -11.887 1.00 87.50 71 THR A CA 1
ATOM 571 C C . THR A 1 71 ? 7.232 2.851 -12.006 1.00 87.50 71 THR A C 1
ATOM 573 O O . THR A 1 71 ? 7.913 2.645 -13.014 1.00 87.50 71 THR A O 1
ATOM 576 N N . GLY A 1 72 ? 7.738 3.513 -10.959 1.00 83.69 72 GLY A N 1
ATOM 577 C CA . GLY A 1 72 ? 9.098 4.070 -10.978 1.00 83.69 72 GLY A CA 1
ATOM 578 C C . GLY A 1 72 ? 10.177 3.028 -11.305 1.00 83.69 72 GLY A C 1
ATOM 579 O O . GLY A 1 72 ? 11.084 3.302 -12.087 1.00 83.69 72 GLY A O 1
ATOM 580 N N . SER A 1 73 ? 10.034 1.804 -10.790 1.00 82.69 73 SER A N 1
ATOM 581 C CA . SER A 1 73 ? 10.942 0.693 -11.091 1.00 82.69 73 SER A CA 1
ATOM 582 C C . SER A 1 73 ? 10.843 0.217 -12.545 1.00 82.69 73 SER A C 1
ATOM 584 O O . SER A 1 73 ? 11.868 -0.137 -13.129 1.00 82.69 73 SER A O 1
ATOM 586 N N . GLU A 1 74 ? 9.652 0.226 -13.148 1.00 84.00 74 GLU A N 1
ATOM 587 C CA . GLU A 1 74 ? 9.447 -0.119 -14.561 1.00 84.00 74 GLU A CA 1
ATOM 588 C C . GLU A 1 74 ? 10.058 0.935 -15.493 1.00 84.00 74 GLU A C 1
ATOM 590 O O . GLU A 1 74 ? 10.734 0.576 -16.458 1.00 84.00 74 GLU A O 1
ATOM 595 N N . VAL A 1 75 ? 9.907 2.228 -15.179 1.00 84.00 75 VAL A N 1
ATOM 596 C CA . VAL A 1 75 ? 10.513 3.326 -15.956 1.00 84.00 75 VAL A CA 1
ATOM 597 C C . VAL A 1 75 ? 12.036 3.248 -15.919 1.00 84.00 75 VAL A C 1
ATOM 599 O O . VAL A 1 75 ? 12.688 3.324 -16.961 1.00 84.00 75 VAL A O 1
ATOM 602 N N . SER A 1 76 ? 12.618 3.065 -14.733 1.00 83.44 76 SER A N 1
ATOM 603 C CA . SER A 1 76 ? 14.071 2.978 -14.581 1.00 83.44 76 SER A CA 1
ATOM 604 C C . SER A 1 76 ? 14.662 1.787 -15.342 1.00 83.44 76 SER A C 1
ATOM 606 O O . SER A 1 76 ? 15.680 1.938 -16.018 1.00 83.44 76 SER A O 1
ATOM 608 N N . GLN A 1 77 ? 14.005 0.625 -15.310 1.00 82.19 77 GLN A N 1
ATOM 609 C CA . GLN A 1 77 ? 14.440 -0.548 -16.076 1.00 82.19 77 GLN A CA 1
ATOM 610 C C . GLN A 1 77 ? 14.272 -0.349 -17.589 1.00 82.19 77 GLN A C 1
ATOM 612 O O . GLN A 1 77 ? 15.186 -0.659 -18.352 1.00 82.19 77 GLN A O 1
ATOM 617 N N . ALA A 1 78 ? 13.155 0.230 -18.038 1.00 85.12 78 ALA A N 1
ATOM 618 C CA . ALA A 1 78 ? 12.925 0.520 -19.454 1.00 85.12 78 ALA A CA 1
ATOM 619 C C . ALA A 1 78 ? 13.941 1.530 -20.021 1.00 85.12 78 ALA A C 1
ATOM 621 O O . ALA A 1 78 ? 14.393 1.392 -21.164 1.00 85.12 78 ALA A O 1
ATOM 622 N N . GLN A 1 79 ? 14.352 2.517 -19.219 1.00 85.06 79 GLN A N 1
ATOM 623 C CA . GLN A 1 79 ? 15.398 3.468 -19.591 1.00 85.06 79 GLN A CA 1
ATOM 624 C C . GLN A 1 79 ? 16.741 2.759 -19.800 1.00 85.06 79 GLN A C 1
ATOM 626 O O . GLN A 1 79 ? 17.380 2.951 -20.836 1.00 85.06 79 GLN A O 1
ATOM 631 N N . ALA A 1 80 ? 17.160 1.916 -18.852 1.00 82.75 80 ALA A N 1
ATOM 632 C CA . ALA A 1 80 ? 18.389 1.138 -18.992 1.00 82.75 80 ALA A CA 1
ATOM 633 C C . ALA A 1 80 ? 18.324 0.214 -20.217 1.00 82.75 80 ALA A C 1
ATOM 635 O O . ALA A 1 80 ? 19.250 0.193 -21.028 1.00 82.75 80 ALA A O 1
ATOM 636 N N . PHE A 1 81 ? 17.199 -0.474 -20.416 1.00 84.31 81 PHE A N 1
ATOM 637 C CA . PHE A 1 81 ? 16.984 -1.340 -21.572 1.00 84.31 81 PHE A CA 1
ATOM 638 C C . PHE A 1 81 ? 17.112 -0.596 -22.907 1.00 84.31 81 PHE A C 1
ATOM 640 O O . PHE A 1 81 ? 17.737 -1.103 -23.839 1.00 84.31 81 PHE A O 1
ATOM 647 N N . THR A 1 82 ? 16.592 0.629 -22.997 1.00 86.81 82 THR A N 1
ATOM 648 C CA . THR A 1 82 ? 16.696 1.452 -24.211 1.00 86.81 82 THR A CA 1
ATOM 649 C C . THR A 1 82 ? 18.155 1.725 -24.585 1.00 86.81 82 THR A C 1
ATOM 651 O O . THR A 1 82 ? 18.522 1.605 -25.757 1.00 86.81 82 THR A O 1
ATOM 654 N N . PHE A 1 83 ? 19.009 2.034 -23.604 1.00 85.69 83 PHE A N 1
ATOM 655 C CA . PHE A 1 83 ? 20.440 2.239 -23.843 1.00 85.69 83 PHE A CA 1
ATOM 656 C C . PHE A 1 83 ? 21.165 0.943 -24.216 1.00 85.69 83 PHE A C 1
ATOM 658 O O . PHE A 1 83 ? 21.978 0.951 -25.137 1.00 85.69 83 PHE A O 1
ATOM 665 N N . ILE A 1 84 ? 20.821 -0.180 -23.585 1.00 83.56 84 ILE A N 1
ATOM 666 C CA . ILE A 1 84 ? 21.395 -1.490 -23.920 1.00 83.56 84 ILE A CA 1
ATOM 667 C C . ILE A 1 84 ? 21.064 -1.895 -25.361 1.00 83.56 84 ILE A C 1
ATOM 669 O O . ILE A 1 84 ? 21.960 -2.264 -26.118 1.00 83.56 84 ILE A O 1
ATOM 673 N N . VAL A 1 85 ? 19.801 -1.784 -25.778 1.00 86.38 85 VAL A N 1
ATOM 674 C CA . VAL A 1 85 ? 19.386 -2.110 -27.153 1.00 86.38 85 VAL A CA 1
ATOM 675 C C . VAL A 1 85 ? 20.057 -1.180 -28.160 1.00 86.38 85 VAL A C 1
ATOM 677 O O . VAL A 1 85 ? 20.466 -1.625 -29.234 1.00 86.3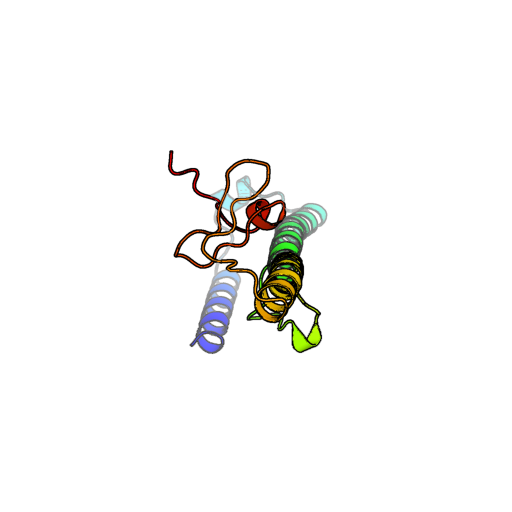8 85 VAL A O 1
ATOM 680 N N . ARG A 1 86 ? 20.193 0.109 -27.829 1.00 89.50 86 ARG A N 1
ATOM 681 C CA . ARG A 1 86 ? 20.925 1.068 -28.661 1.00 89.50 86 ARG A CA 1
ATOM 682 C C . ARG A 1 86 ? 22.379 0.631 -28.855 1.00 89.50 86 ARG A C 1
ATOM 684 O O . ARG A 1 86 ? 22.842 0.607 -29.989 1.00 89.50 86 ARG A O 1
ATOM 691 N N . ASP A 1 87 ? 23.073 0.255 -27.788 1.00 84.12 87 ASP A N 1
ATOM 692 C CA . ASP A 1 87 ? 24.499 -0.081 -27.846 1.00 84.12 87 ASP A CA 1
ATOM 693 C C . ASP A 1 87 ? 24.744 -1.436 -28.530 1.00 84.12 87 ASP A C 1
ATOM 695 O O . ASP A 1 87 ? 25.671 -1.558 -29.331 1.00 84.12 87 ASP A O 1
ATOM 699 N N . GLN A 1 88 ? 23.851 -2.415 -28.345 1.00 86.06 88 GLN A N 1
ATOM 700 C CA . GLN A 1 88 ? 23.858 -3.656 -29.131 1.00 86.06 88 GLN A CA 1
ATOM 701 C C . GLN A 1 88 ? 23.681 -3.387 -30.631 1.00 86.06 88 GLN A C 1
ATOM 703 O O . GLN A 1 88 ? 24.390 -3.967 -31.452 1.00 86.06 88 GLN A O 1
ATOM 708 N N . ARG A 1 89 ? 22.765 -2.482 -31.011 1.00 89.06 89 ARG A N 1
ATOM 709 C CA . ARG A 1 89 ? 22.564 -2.081 -32.417 1.00 89.06 89 ARG A CA 1
ATOM 710 C C . ARG A 1 89 ? 23.776 -1.360 -33.007 1.00 89.06 89 ARG A C 1
ATOM 712 O O . ARG A 1 89 ? 23.981 -1.430 -34.214 1.00 89.06 89 ARG A O 1
ATOM 719 N N . LEU A 1 90 ? 24.571 -0.693 -32.173 1.00 88.38 90 LEU A N 1
ATOM 720 C CA . LEU A 1 90 ? 25.840 -0.069 -32.558 1.00 88.38 90 LEU A CA 1
ATOM 721 C C . LEU A 1 90 ? 27.017 -1.065 -32.585 1.00 88.38 90 LEU A C 1
ATOM 723 O O . LEU A 1 90 ? 28.138 -0.668 -32.887 1.00 88.38 90 LEU A O 1
ATOM 727 N N . GLY A 1 91 ? 26.773 -2.352 -32.311 1.00 83.81 91 GLY A N 1
ATOM 728 C CA . GLY A 1 91 ? 27.778 -3.415 -32.367 1.00 83.81 91 GLY A CA 1
ATOM 729 C C . GLY A 1 91 ? 28.583 -3.604 -31.079 1.00 83.81 91 GLY A C 1
ATOM 730 O O . GLY A 1 91 ? 29.565 -4.345 -31.088 1.00 83.81 91 GLY A O 1
ATOM 731 N N . ALA A 1 92 ? 28.196 -2.965 -29.969 1.00 80.56 92 ALA A N 1
ATOM 732 C CA . ALA A 1 92 ? 28.862 -3.147 -28.683 1.00 80.56 92 ALA A CA 1
ATOM 733 C C . ALA A 1 92 ? 28.409 -4.447 -27.998 1.00 80.56 92 ALA A C 1
ATOM 735 O O . ALA A 1 92 ? 27.213 -4.734 -27.888 1.00 80.56 92 ALA A O 1
ATOM 736 N N . ASN A 1 93 ? 29.365 -5.223 -27.477 1.00 80.38 93 ASN A N 1
ATOM 737 C CA . ASN A 1 93 ? 29.055 -6.394 -26.661 1.00 80.38 93 ASN A CA 1
ATOM 738 C C . ASN A 1 93 ? 28.707 -5.971 -25.228 1.00 80.38 93 ASN A C 1
ATOM 740 O O . ASN A 1 93 ? 29.572 -5.891 -24.358 1.00 80.38 93 ASN A O 1
ATOM 744 N N . VAL A 1 94 ? 27.424 -5.718 -24.987 1.00 71.00 94 VAL A N 1
ATOM 745 C CA . VAL A 1 94 ? 26.899 -5.285 -23.682 1.00 71.00 94 VAL A CA 1
ATOM 746 C C . VAL A 1 94 ? 27.079 -6.318 -22.563 1.00 71.00 94 VAL A C 1
ATOM 748 O O . VAL A 1 94 ? 27.093 -5.935 -21.401 1.00 71.00 94 VAL A O 1
ATOM 751 N N . GLY A 1 95 ? 27.246 -7.606 -22.890 1.00 71.56 95 GLY A N 1
ATOM 752 C CA . GLY A 1 95 ? 27.436 -8.672 -21.897 1.00 71.56 95 GLY A CA 1
ATOM 753 C C . GLY A 1 95 ? 28.845 -8.716 -21.301 1.00 71.56 95 GLY A C 1
ATOM 754 O O . GLY A 1 95 ? 29.036 -9.251 -20.218 1.00 71.56 95 GLY A O 1
ATOM 755 N N . SER A 1 96 ? 29.829 -8.127 -21.986 1.00 70.62 96 SER A N 1
ATOM 756 C CA . SER A 1 96 ? 31.214 -8.003 -21.507 1.00 70.62 96 SER A CA 1
ATOM 757 C C . SER A 1 96 ? 31.652 -6.545 -21.344 1.00 70.62 96 SER A C 1
ATOM 759 O O . SER A 1 96 ? 32.839 -6.271 -21.163 1.00 70.62 96 SER A O 1
ATOM 761 N N . ALA A 1 97 ? 30.720 -5.598 -21.478 1.00 67.12 97 ALA A N 1
ATOM 762 C CA . ALA A 1 97 ? 30.997 -4.177 -21.347 1.00 67.12 97 ALA A CA 1
ATOM 763 C C . ALA A 1 97 ? 31.139 -3.824 -19.862 1.00 67.12 97 ALA A C 1
ATOM 765 O O . ALA A 1 97 ? 30.158 -3.748 -19.125 1.00 67.12 97 ALA A O 1
ATOM 766 N N . GLN A 1 98 ? 32.381 -3.619 -19.429 1.00 72.94 98 GLN A N 1
ATOM 767 C CA . GLN A 1 98 ? 32.699 -3.194 -18.073 1.00 72.94 98 GLN A CA 1
ATOM 768 C C . GLN A 1 98 ? 32.488 -1.680 -17.930 1.00 72.94 98 GLN A C 1
ATOM 770 O O . GLN A 1 98 ? 33.055 -0.898 -18.696 1.00 72.94 98 GLN A O 1
ATOM 775 N N . GLY A 1 99 ? 31.683 -1.259 -16.950 1.00 70.62 99 GLY A N 1
ATOM 776 C CA . GLY A 1 99 ? 31.455 0.160 -16.667 1.00 70.62 99 GLY A CA 1
ATOM 777 C C . GLY A 1 99 ? 32.678 0.862 -16.047 1.00 70.62 99 GLY A C 1
ATOM 778 O O . GLY A 1 99 ? 33.589 0.194 -15.555 1.00 70.62 99 GLY A O 1
ATOM 779 N N . PRO A 1 100 ? 32.695 2.209 -15.980 1.00 72.06 100 PRO A N 1
ATOM 780 C CA . PRO A 1 100 ? 33.808 2.986 -15.409 1.00 72.06 100 PRO A CA 1
ATOM 781 C C . PRO A 1 100 ? 34.151 2.645 -13.951 1.00 72.06 100 PRO A C 1
ATOM 783 O O . PRO A 1 100 ? 35.266 2.886 -13.501 1.00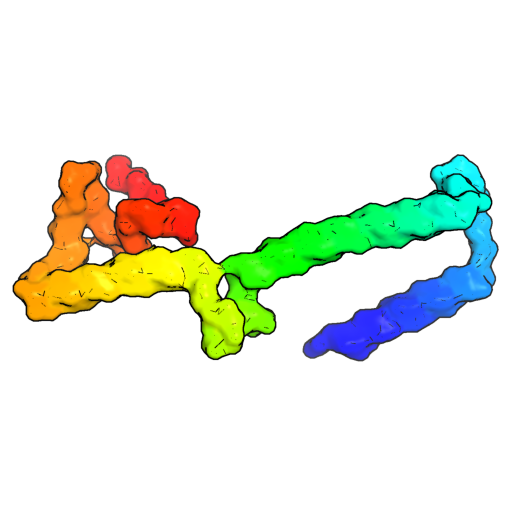 72.06 100 PRO A O 1
ATOM 786 N N . THR A 1 101 ? 33.196 2.086 -13.208 1.00 70.00 101 THR A N 1
ATOM 787 C CA . THR A 1 101 ? 33.339 1.662 -11.809 1.00 70.00 101 THR A CA 1
ATOM 788 C C . THR A 1 101 ? 33.665 0.175 -11.651 1.00 70.00 101 THR A C 1
ATOM 790 O O . THR A 1 101 ? 33.706 -0.321 -10.531 1.00 70.00 101 THR A O 1
ATOM 793 N N . GLY A 1 102 ? 33.902 -0.552 -12.747 1.00 59.78 102 GLY A N 1
ATOM 794 C CA . GLY A 1 102 ? 34.253 -1.969 -12.688 1.00 59.78 102 GLY A CA 1
ATOM 795 C C . GLY A 1 102 ? 33.071 -2.913 -12.422 1.00 59.78 102 GLY A C 1
ATOM 796 O O . GLY A 1 102 ? 33.283 -4.041 -11.986 1.00 59.78 102 GLY A O 1
ATOM 797 N N . VAL A 1 103 ? 31.836 -2.476 -12.683 1.00 60.88 103 VAL A N 1
ATOM 798 C CA . VAL A 1 103 ? 30.637 -3.325 -12.601 1.00 60.88 103 VAL A CA 1
ATOM 799 C C . VAL A 1 103 ? 30.160 -3.708 -14.004 1.00 60.88 103 VAL A C 1
ATOM 801 O O . VAL A 1 103 ? 30.083 -2.852 -14.891 1.00 60.88 103 VAL A O 1
ATOM 804 N N . SER A 1 104 ? 29.847 -4.989 -14.198 1.00 55.91 104 SER A N 1
ATOM 805 C CA . SER A 1 104 ? 29.247 -5.554 -15.413 1.00 55.91 104 SER A CA 1
ATOM 806 C C . SER A 1 104 ? 27.837 -6.080 -15.109 1.00 55.91 104 SER A C 1
ATOM 808 O O . SER A 1 104 ? 27.550 -6.422 -13.957 1.00 55.91 104 SER A O 1
ATOM 810 N N . PRO A 1 105 ? 26.925 -6.109 -16.101 1.00 56.88 105 PRO A N 1
ATOM 811 C CA . PRO A 1 105 ? 25.605 -6.715 -15.931 1.00 56.88 105 PRO A CA 1
ATOM 812 C C . PRO A 1 105 ? 25.750 -8.214 -15.618 1.00 56.88 105 PRO A C 1
ATOM 814 O O . PRO A 1 105 ? 26.424 -8.940 -16.345 1.00 56.88 105 PRO A O 1
ATOM 817 N N . THR A 1 106 ? 25.142 -8.675 -14.523 1.00 55.56 106 THR A N 1
ATOM 818 C CA . THR A 1 106 ? 25.202 -10.078 -14.082 1.00 55.56 106 THR A CA 1
ATOM 819 C C . THR A 1 106 ? 24.277 -10.979 -14.908 1.00 55.56 106 THR A C 1
ATOM 821 O O . THR A 1 106 ? 23.336 -10.514 -15.556 1.00 55.56 106 THR A O 1
ATOM 824 N N . GLU A 1 107 ? 24.514 -12.294 -14.848 1.00 54.22 107 GLU A N 1
ATOM 825 C CA . GLU A 1 107 ? 23.782 -13.334 -15.598 1.00 54.22 107 GLU A CA 1
ATOM 826 C C . GLU A 1 107 ? 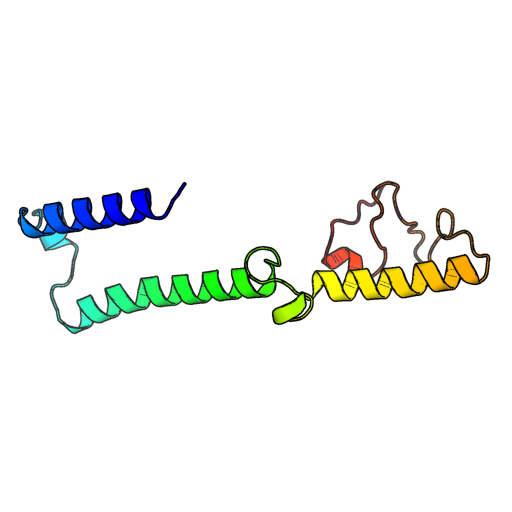22.261 -13.371 -15.324 1.00 54.22 107 GLU A C 1
ATOM 828 O O . GLU A 1 107 ? 21.504 -13.947 -16.101 1.00 54.22 107 GLU A O 1
ATOM 833 N N . GLU A 1 108 ? 21.788 -12.701 -14.267 1.00 58.75 108 GLU A N 1
ATOM 834 C CA . GLU A 1 108 ? 20.364 -12.562 -13.920 1.00 58.75 108 GLU A CA 1
ATOM 835 C C . GLU A 1 108 ? 19.636 -11.446 -14.699 1.00 58.75 108 GLU A C 1
ATOM 837 O O . GLU A 1 108 ? 18.456 -11.182 -14.455 1.00 58.75 108 GLU A O 1
ATOM 842 N N . GLY A 1 109 ? 20.316 -10.767 -15.632 1.00 56.06 109 GLY A N 1
ATOM 843 C CA . GLY A 1 109 ? 19.728 -9.681 -16.424 1.00 56.06 109 GLY A CA 1
ATOM 844 C C . GLY A 1 109 ? 19.494 -8.397 -15.622 1.00 56.06 109 GLY A C 1
ATOM 845 O O . GLY A 1 109 ? 18.596 -7.618 -15.940 1.00 56.06 109 GLY A O 1
ATOM 846 N N . ILE A 1 110 ? 20.276 -8.177 -14.561 1.00 62.00 110 ILE A N 1
ATOM 847 C CA . ILE A 1 110 ? 20.161 -7.004 -13.689 1.00 62.00 110 ILE A CA 1
ATOM 848 C C . ILE A 1 110 ? 20.850 -5.805 -14.350 1.00 62.00 110 ILE A C 1
ATOM 850 O O . ILE A 1 110 ? 22.032 -5.854 -14.697 1.00 62.00 110 ILE A O 1
ATOM 854 N N . TYR A 1 111 ? 20.101 -4.714 -14.514 1.00 62.56 111 TYR A N 1
ATOM 855 C CA . TYR A 1 111 ? 20.615 -3.455 -15.047 1.00 62.56 111 TYR A CA 1
ATOM 856 C C . TYR A 1 111 ? 21.513 -2.752 -14.014 1.00 62.56 111 TYR A C 1
ATOM 858 O O . TYR A 1 111 ? 21.171 -2.659 -12.837 1.00 62.56 111 TYR A O 1
ATOM 866 N N . GLY A 1 112 ? 22.678 -2.268 -14.455 1.00 64.62 112 GLY A N 1
ATOM 867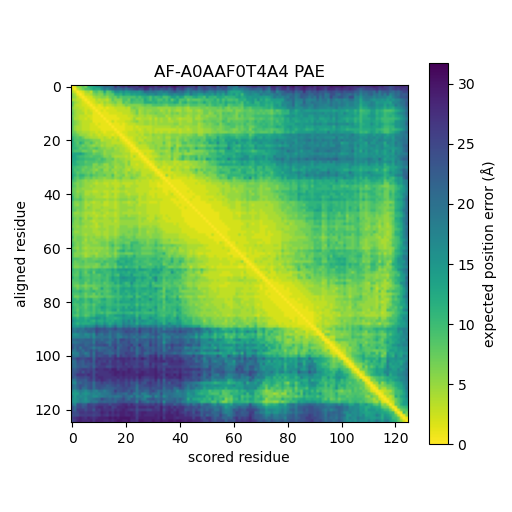 C CA . GLY A 1 112 ? 23.635 -1.559 -13.600 1.00 64.62 112 GLY A CA 1
ATOM 868 C C . GLY A 1 112 ? 23.287 -0.082 -13.355 1.00 64.62 112 GLY A C 1
ATOM 869 O O . GLY A 1 112 ? 22.323 0.466 -13.897 1.00 64.62 112 GLY A O 1
ATOM 870 N N . GLY A 1 113 ? 24.113 0.597 -12.553 1.00 70.94 113 GLY A N 1
ATOM 871 C CA . GLY A 1 113 ? 23.981 2.032 -12.269 1.00 70.94 113 GLY A CA 1
ATOM 872 C C . GLY A 1 113 ? 22.877 2.356 -11.258 1.00 70.94 113 GLY A C 1
ATOM 873 O O . GLY A 1 113 ? 22.592 1.566 -10.365 1.00 70.94 113 GLY A O 1
ATOM 874 N N . GLU A 1 114 ? 22.232 3.517 -11.384 1.00 71.75 114 GLU A N 1
ATOM 875 C CA . GLU A 1 114 ? 21.208 3.993 -10.428 1.00 71.75 114 GLU A CA 1
ATOM 876 C C . GLU A 1 114 ? 19.969 3.080 -10.371 1.00 71.75 114 GLU A C 1
ATOM 878 O O . GLU A 1 114 ? 19.237 3.051 -9.381 1.00 71.75 114 GLU A O 1
ATOM 883 N N . THR A 1 115 ? 19.775 2.256 -11.407 1.00 64.19 115 THR A N 1
ATOM 884 C CA . THR A 1 115 ? 18.718 1.240 -11.446 1.00 64.19 115 THR A CA 1
ATOM 885 C C . THR A 1 115 ? 18.936 0.090 -10.448 1.00 64.19 115 THR A C 1
ATOM 887 O O . THR A 1 115 ? 17.964 -0.568 -10.077 1.00 64.19 115 THR A O 1
ATOM 890 N N . CYS A 1 116 ? 20.152 -0.061 -9.896 1.00 61.88 116 CYS A N 1
ATOM 891 C CA . CYS A 1 116 ? 20.469 -0.951 -8.767 1.00 61.88 116 CYS A CA 1
ATOM 892 C C . CYS A 1 116 ? 19.716 -0.590 -7.470 1.00 61.88 116 CYS A C 1
ATOM 894 O O . CYS A 1 116 ? 19.685 -1.375 -6.533 1.00 61.88 116 CYS A O 1
ATOM 896 N N . ILE A 1 117 ? 19.123 0.601 -7.339 1.00 66.31 117 ILE A N 1
ATOM 897 C CA . ILE A 1 117 ? 18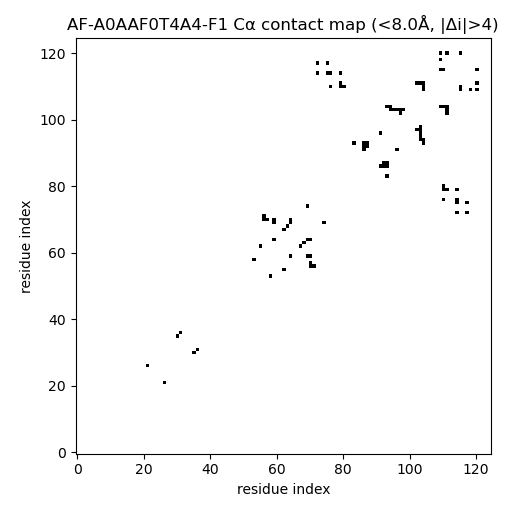.296 0.904 -6.153 1.00 66.31 117 ILE A CA 1
ATOM 898 C C . ILE A 1 117 ? 16.915 0.235 -6.270 1.00 66.31 117 ILE A C 1
ATOM 900 O O . ILE A 1 117 ? 16.269 -0.057 -5.266 1.00 66.31 117 ILE A O 1
ATOM 904 N N . PHE A 1 118 ? 16.489 -0.095 -7.492 1.00 62.91 118 PHE A N 1
ATOM 905 C CA . PHE A 1 118 ? 15.230 -0.785 -7.767 1.00 62.91 118 PHE A CA 1
ATOM 906 C C . PHE A 1 118 ? 15.379 -2.320 -7.834 1.00 62.91 118 PHE A C 1
ATOM 908 O O . PHE A 1 118 ? 14.376 -3.016 -8.002 1.00 62.91 118 PHE A O 1
ATOM 915 N N . ARG A 1 119 ? 16.604 -2.861 -7.680 1.00 56.12 119 ARG A N 1
ATOM 916 C CA . ARG A 1 119 ? 16.924 -4.306 -7.608 1.00 56.12 119 ARG A CA 1
ATOM 917 C C . ARG A 1 119 ? 18.288 -4.548 -6.943 1.00 56.12 119 ARG A C 1
ATOM 919 O O . ARG A 1 119 ? 19.217 -3.828 -7.249 1.00 56.12 119 ARG A O 1
ATOM 926 N N . ILE A 1 120 ? 18.459 -5.585 -6.113 1.00 37.62 120 ILE A N 1
ATOM 927 C CA . ILE A 1 120 ? 19.760 -5.910 -5.477 1.00 37.62 120 ILE A CA 1
ATOM 928 C C . ILE A 1 120 ? 20.883 -6.073 -6.525 1.00 37.62 120 ILE A C 1
ATOM 930 O O . ILE A 1 120 ? 20.832 -6.982 -7.347 1.00 37.62 120 ILE A O 1
ATOM 934 N N . CYS A 1 121 ? 21.909 -5.213 -6.476 1.00 44.25 121 CYS A N 1
ATOM 935 C CA . CYS A 1 121 ? 23.177 -5.410 -7.187 1.00 44.25 121 CYS A CA 1
ATOM 936 C C . CYS A 1 121 ? 24.135 -6.188 -6.275 1.00 44.25 121 CYS A C 1
ATOM 938 O O . CYS A 1 121 ? 24.567 -5.677 -5.242 1.00 44.25 121 CYS A O 1
ATOM 940 N N . VAL A 1 122 ? 24.445 -7.439 -6.628 1.00 38.44 122 VAL A N 1
ATOM 941 C CA . VAL A 1 122 ? 25.427 -8.247 -5.893 1.00 38.44 122 VAL A CA 1
ATOM 942 C C . VAL A 1 122 ? 26.829 -7.884 -6.381 1.00 38.44 122 VAL A C 1
ATOM 944 O O . VAL A 1 122 ? 27.191 -8.173 -7.518 1.00 38.44 122 VAL A O 1
ATOM 947 N N . LEU A 1 123 ? 27.621 -7.259 -5.507 1.00 33.53 123 LEU A N 1
ATOM 948 C CA . LEU A 1 123 ? 29.078 -7.189 -5.629 1.00 33.53 123 LEU A CA 1
ATOM 949 C C . LEU A 1 123 ? 29.629 -8.606 -5.425 1.00 33.53 123 LEU A C 1
ATOM 951 O O . LEU A 1 123 ? 29.851 -9.020 -4.291 1.00 33.53 123 LEU A O 1
ATOM 955 N N . HIS A 1 124 ? 29.817 -9.367 -6.501 1.00 26.78 124 HIS A N 1
ATOM 956 C CA . HIS A 1 124 ? 30.741 -10.496 -6.446 1.00 26.78 124 HIS A CA 1
ATOM 957 C C . HIS A 1 124 ? 32.142 -9.963 -6.750 1.00 26.78 124 HIS A C 1
ATOM 959 O O . HIS A 1 124 ? 32.458 -9.640 -7.895 1.00 26.78 124 HIS A O 1
ATOM 965 N N . GLY A 1 125 ? 32.932 -9.817 -5.687 1.00 33.03 125 GLY A N 1
ATOM 966 C CA . GLY A 1 125 ? 34.391 -9.787 -5.719 1.00 33.03 125 GLY A CA 1
ATOM 967 C C . GLY A 1 125 ? 34.921 -11.065 -5.095 1.00 33.03 125 GLY A C 1
ATOM 968 O O . GLY A 1 125 ? 34.285 -11.528 -4.121 1.00 33.03 125 GLY A O 1
#

Mean predicted aligned error: 10.85 Å

Radius of gyration: 25.81 Å; Cα contacts (8 Å, |Δi|>4): 52; chains: 1; bounding box: 61×29×64 Å

Foldseek 3Di:
DPPVVVVVVVVVVVVVVVVDDDDPVCVVVADPDPVSVVVVVVVVVVVVVVVVVVCQQPPCPVPPCVPNNDHPLRVLLVVLVVVVVVVVVVVDPLQPDQDPVRDHQDPVRQRDDPSCVSPPDDPDD

Secondary structure (DSSP, 8-state):
--HHHHHHHHHHHHHHHHHSPPPHHHHHHS--SHHHHHHHHHHHHHHHHHHHHHHHHH-TTTS-HHHH---HHHHHHHHHHHHHHHHHHTT--TTS---TTS----TTT---GGGGGSS------

Solvent-accessible surface area (backbone atoms only — not comparable to full-atom values): 7734 Å² total; per-residue (Å²): 135,60,68,73,55,54,52,50,53,55,54,52,52,53,53,49,62,72,75,48,77,84,51,74,68,60,61,74,74,52,70,93,43,76,68,46,57,51,49,66,50,50,55,58,49,53,52,51,54,52,53,48,50,54,44,67,57,72,36,55,82,92,48,41,37,92,81,72,47,70,38,70,60,54,49,46,50,52,54,52,49,53,53,51,54,51,40,46,74,72,69,45,62,68,80,76,45,66,41,99,83,74,54,58,53,51,96,84,74,50,62,68,70,82,45,32,81,72,42,91,73,82,86,84,127

pLDDT: mean 80.27, std 15.49, range [26.78, 96.38]